Protein AF-A0A554K3A7-F1 (afdb_monomer_lite)

Radius of gyration: 25.29 Å; chains: 1; bounding box: 44×28×72 Å

Secondary structure (DSSP, 8-state):
--EEEE-TTTSTTS--EEEEHHHHHHHHHHHHHHHHHHHHHHHHHHHHHHHHHTT-----SSHHHHHSTT--------

Structure (mmCIF, N/CA/C/O backbone):
data_AF-A0A554K3A7-F1
#
_entry.id   AF-A0A554K3A7-F1
#
loop_
_atom_site.group_PDB
_atom_site.id
_atom_site.type_symbol
_atom_site.label_atom_id
_atom_site.label_alt_id
_atom_site.label_comp_id
_atom_site.label_asym_id
_atom_site.label_entity_id
_atom_site.label_seq_id
_atom_site.pdbx_PDB_ins_code
_atom_site.Cartn_x
_atom_site.Cartn_y
_atom_site.Cartn_z
_atom_site.occupancy
_atom_site.B_iso_or_equiv
_atom_site.auth_seq_id
_atom_site.auth_comp_id
_atom_site.auth_asym_id
_atom_site.auth_atom_id
_atom_site.pdbx_PDB_model_num
ATOM 1 N N . MET A 1 1 ? -22.188 -9.158 21.779 1.00 63.06 1 MET A N 1
ATOM 2 C CA . MET A 1 1 ? -21.738 -7.923 21.102 1.00 63.06 1 MET A CA 1
ATOM 3 C C . MET A 1 1 ? -20.351 -7.593 21.631 1.00 63.06 1 MET A C 1
ATOM 5 O O . MET A 1 1 ? -20.240 -7.350 22.822 1.00 63.06 1 MET A O 1
ATOM 9 N N . ASN A 1 2 ? -19.303 -7.722 20.811 1.00 88.88 2 ASN A N 1
ATOM 10 C CA . ASN A 1 2 ? -17.915 -7.573 21.266 1.00 88.88 2 ASN A CA 1
ATOM 11 C C . ASN A 1 2 ? -17.312 -6.297 20.663 1.00 88.88 2 ASN A C 1
ATOM 13 O O . ASN A 1 2 ? -17.343 -6.114 19.444 1.00 88.88 2 ASN A O 1
ATOM 17 N N . THR A 1 3 ? -16.803 -5.409 21.508 1.00 92.38 3 THR A N 1
ATOM 18 C CA . THR A 1 3 ? -16.350 -4.066 21.123 1.00 92.38 3 THR A CA 1
ATOM 19 C C . THR A 1 3 ? -14.905 -3.848 21.539 1.00 92.38 3 THR A C 1
ATOM 21 O O . THR A 1 3 ? -14.456 -4.373 22.557 1.00 92.38 3 THR A O 1
ATOM 24 N N . ILE A 1 4 ? -14.182 -3.054 20.757 1.00 91.31 4 ILE A N 1
ATOM 25 C CA . ILE A 1 4 ? -12.855 -2.556 21.108 1.00 91.31 4 ILE A CA 1
ATOM 26 C C . ILE A 1 4 ? -13.018 -1.132 21.622 1.00 91.31 4 ILE A C 1
ATOM 28 O O . ILE A 1 4 ? -13.660 -0.294 20.985 1.00 91.31 4 ILE A O 1
ATOM 32 N N . THR A 1 5 ? -12.417 -0.873 22.777 1.00 91.06 5 THR A N 1
ATOM 33 C CA . THR A 1 5 ? -12.436 0.435 23.423 1.00 91.06 5 THR A CA 1
ATOM 34 C C . THR A 1 5 ? -11.029 1.008 23.409 1.00 91.06 5 THR A C 1
ATOM 36 O O . THR A 1 5 ? -10.105 0.388 23.933 1.00 91.06 5 THR A O 1
ATOM 39 N N . ILE A 1 6 ? -10.860 2.192 22.825 1.00 89.88 6 ILE A N 1
ATOM 40 C CA . ILE A 1 6 ? -9.596 2.933 22.811 1.00 89.88 6 ILE A CA 1
ATOM 41 C C . ILE A 1 6 ? -9.693 4.028 23.882 1.00 89.88 6 ILE A C 1
ATOM 43 O O . ILE A 1 6 ? -10.491 4.959 23.727 1.00 89.88 6 ILE A O 1
ATOM 47 N N . PRO A 1 7 ? -8.916 3.936 24.979 1.00 90.81 7 PRO A N 1
ATOM 48 C CA . PRO A 1 7 ? -8.975 4.906 26.066 1.00 90.81 7 PRO A CA 1
ATOM 49 C C . PRO A 1 7 ? -8.580 6.316 25.622 1.00 90.81 7 PRO A C 1
ATOM 51 O O . PRO A 1 7 ? -7.688 6.491 24.791 1.00 90.81 7 PRO A O 1
ATOM 54 N N . LYS A 1 8 ? -9.148 7.329 26.288 1.00 90.44 8 LYS A N 1
ATOM 55 C CA . LYS A 1 8 ? -8.868 8.760 26.051 1.00 90.44 8 LYS A CA 1
ATOM 56 C C . LYS A 1 8 ? -7.379 9.096 25.978 1.00 90.44 8 LYS A C 1
ATOM 58 O O . LYS A 1 8 ? -6.963 9.869 25.129 1.00 90.44 8 LYS A O 1
ATO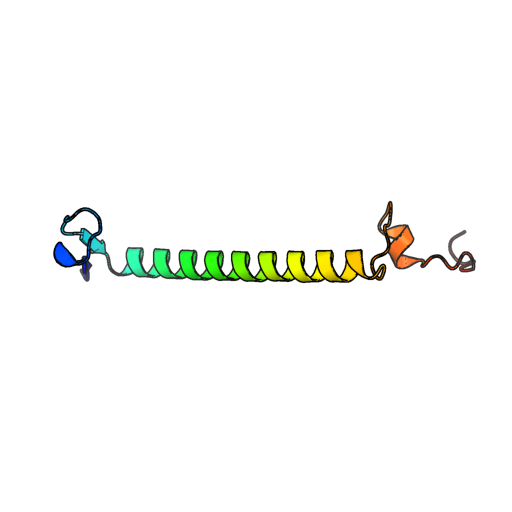M 63 N N . LYS A 1 9 ? -6.572 8.469 26.842 1.00 88.94 9 LYS A N 1
ATOM 64 C CA . LYS A 1 9 ? -5.115 8.674 26.913 1.00 88.94 9 LYS A CA 1
ATOM 65 C C . LYS A 1 9 ? -4.369 8.239 25.644 1.00 88.94 9 LYS A C 1
ATOM 67 O O . LYS A 1 9 ? -3.269 8.715 25.405 1.00 88.94 9 LYS A O 1
ATOM 72 N N . MET A 1 10 ? -4.943 7.323 24.864 1.00 83.94 10 MET A N 1
ATOM 73 C CA . MET A 1 10 ? -4.361 6.803 23.621 1.00 83.94 10 MET A CA 1
ATOM 74 C C . MET A 1 10 ? -4.956 7.463 22.373 1.00 83.94 10 MET A C 1
ATOM 76 O O . MET A 1 10 ? -4.373 7.382 21.293 1.00 83.94 10 MET A O 1
ATOM 80 N N . SER A 1 11 ? -6.115 8.110 22.502 1.00 83.25 11 SER A N 1
ATOM 81 C CA . SER A 1 11 ? -6.731 8.853 21.411 1.00 83.25 11 SER A CA 1
ATOM 82 C C . SER A 1 11 ? -6.026 10.193 21.224 1.00 83.25 11 SER A C 1
ATOM 84 O O . SER A 1 11 ? -5.933 10.990 22.155 1.00 83.25 11 SER A O 1
ATOM 86 N N . ARG A 1 12 ? -5.584 10.489 19.995 1.00 79.44 12 ARG A N 1
ATOM 87 C CA . ARG A 1 12 ? -4.950 11.776 19.645 1.00 79.44 12 ARG A CA 1
ATOM 88 C C . ARG A 1 12 ? -5.810 12.998 19.978 1.00 79.44 12 ARG A C 1
ATOM 90 O O . ARG A 1 12 ? -5.262 14.075 20.169 1.00 79.44 12 ARG A O 1
ATOM 97 N N . LYS A 1 13 ? -7.136 12.839 20.013 1.00 84.00 13 LYS A N 1
ATOM 98 C CA . LYS A 1 13 ? -8.092 13.917 20.304 1.00 84.00 13 LYS A CA 1
ATOM 99 C C . LYS A 1 13 ? -8.606 13.901 21.748 1.00 84.00 13 LYS A C 1
ATOM 101 O O . LYS A 1 13 ? -9.408 14.746 22.111 1.00 84.00 13 LYS A O 1
ATOM 106 N N . GLY A 1 14 ? -8.141 12.961 22.579 1.00 85.50 14 GLY A N 1
ATOM 107 C CA . GLY A 1 14 ? -8.575 12.832 23.974 1.00 85.50 14 GLY A CA 1
ATOM 108 C C . GLY A 1 14 ? -9.948 12.176 24.162 1.00 85.50 14 GLY A C 1
ATOM 109 O O . GLY A 1 14 ? -10.432 12.080 25.291 1.00 85.50 14 GLY A O 1
ATOM 110 N N . ASP A 1 15 ? -10.568 11.691 23.087 1.00 89.38 15 ASP A N 1
ATOM 111 C CA . ASP A 1 15 ? -11.893 11.068 23.120 1.00 89.38 15 ASP A CA 1
ATOM 112 C C . ASP A 1 15 ? -11.834 9.573 23.455 1.00 89.38 15 ASP A C 1
ATOM 114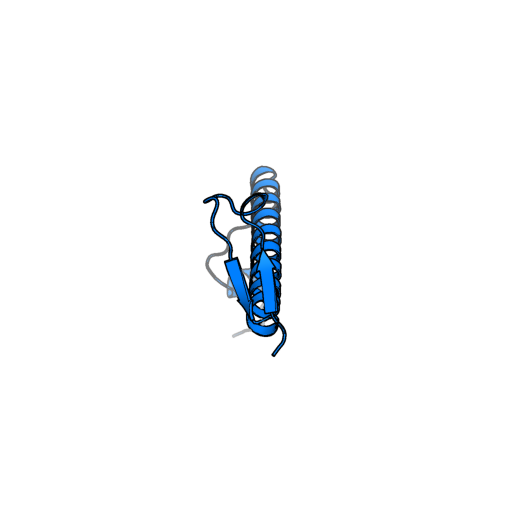 O O . ASP A 1 15 ? -10.870 8.880 23.121 1.00 89.38 15 ASP A O 1
ATOM 118 N N . LEU A 1 16 ? -12.886 9.064 24.104 1.00 91.00 16 LEU A N 1
ATOM 119 C CA . LEU A 1 16 ? -13.081 7.626 24.290 1.00 91.00 16 LEU A CA 1
ATOM 120 C C . LEU A 1 16 ? -13.725 7.086 23.017 1.00 91.00 16 LEU A C 1
ATOM 122 O O . LEU A 1 16 ? -14.846 7.470 22.692 1.00 91.00 16 LEU A O 1
ATOM 126 N N . VAL A 1 17 ? -13.035 6.192 22.318 1.00 90.88 17 VAL A N 1
ATOM 127 C CA . VAL A 1 17 ? -13.554 5.607 21.079 1.00 90.88 17 VAL A CA 1
ATOM 128 C C . VAL A 1 17 ? -14.010 4.183 21.362 1.00 90.88 17 VAL A C 1
ATOM 130 O O . VAL A 1 17 ? -13.247 3.381 21.898 1.00 90.88 17 VAL A O 1
ATOM 133 N N . VAL A 1 18 ? -15.252 3.871 20.997 1.00 92.81 18 VAL A N 1
ATOM 134 C CA . VAL A 1 18 ? -15.835 2.528 21.094 1.00 92.81 18 VAL A CA 1
ATOM 135 C C . VAL A 1 18 ? -16.251 2.107 19.695 1.00 92.81 18 VAL A C 1
ATOM 137 O O . VAL A 1 18 ? -17.044 2.793 19.056 1.00 92.81 18 VAL A O 1
ATOM 140 N N . VAL A 1 19 ? -15.700 0.998 19.209 1.00 93.12 19 VAL A N 1
ATOM 141 C CA . VAL A 1 19 ? -15.945 0.494 17.852 1.00 93.12 19 VAL A CA 1
ATOM 142 C C . VAL A 1 19 ? -16.264 -1.003 17.917 1.00 93.12 19 VAL A C 1
ATOM 144 O O . VAL A 1 19 ? -15.649 -1.725 18.713 1.00 93.12 19 VAL A O 1
ATOM 147 N N . PRO A 1 20 ? -17.212 -1.514 17.111 1.00 95.75 20 PRO A N 1
ATOM 148 C CA . PRO A 1 20 ? -17.434 -2.951 16.988 1.00 95.75 20 PRO A CA 1
ATOM 149 C C . PRO A 1 20 ? -16.159 -3.669 16.537 1.00 95.75 20 PRO A C 1
ATOM 151 O O . PRO A 1 20 ? -15.474 -3.224 15.618 1.00 95.75 20 PRO A O 1
ATOM 154 N N . ARG A 1 21 ? -15.831 -4.806 17.164 1.00 93.00 21 ARG A N 1
ATOM 155 C CA . ARG A 1 21 ? -14.584 -5.528 16.856 1.00 93.00 21 ARG A CA 1
ATOM 156 C C . ARG A 1 21 ? -14.451 -5.851 15.361 1.00 93.00 21 ARG A C 1
ATOM 158 O O . ARG A 1 21 ? -13.372 -5.680 14.808 1.00 93.00 21 ARG A O 1
ATOM 165 N N . ILE A 1 22 ? -15.543 -6.283 14.728 1.00 93.81 22 ILE A N 1
ATOM 166 C CA . ILE A 1 22 ? -15.567 -6.682 13.311 1.00 93.81 22 ILE A CA 1
ATOM 167 C C . ILE A 1 22 ? -15.152 -5.516 12.406 1.00 93.81 22 ILE A C 1
ATOM 169 O O . ILE A 1 22 ? -14.287 -5.682 11.547 1.00 93.81 22 ILE A O 1
ATOM 173 N N . ASP A 1 23 ? -15.704 -4.328 12.646 1.00 92.31 23 ASP A N 1
ATOM 174 C CA . ASP A 1 23 ? -15.421 -3.145 11.831 1.00 92.31 23 ASP A CA 1
ATOM 175 C C . ASP A 1 23 ? -13.966 -2.698 11.987 1.00 92.31 23 ASP A C 1
ATOM 177 O O . ASP A 1 23 ? -13.295 -2.382 11.003 1.00 92.31 23 ASP A O 1
ATOM 181 N N . TYR A 1 24 ? -13.443 -2.740 13.218 1.00 91.81 24 TYR A N 1
ATOM 182 C CA . TYR A 1 24 ? -12.040 -2.432 13.483 1.00 91.81 24 TYR A CA 1
ATOM 183 C C . TYR A 1 24 ? -11.094 -3.399 12.758 1.00 91.81 24 TYR A C 1
ATOM 185 O O . TYR A 1 24 ? -10.148 -2.969 12.101 1.00 91.81 24 TYR A O 1
ATOM 193 N N . GLU A 1 25 ? -11.354 -4.705 12.836 1.00 91.38 25 GLU A N 1
ATOM 194 C CA . GLU A 1 25 ? -10.535 -5.724 12.171 1.00 91.38 25 GLU A CA 1
ATOM 195 C C . GLU A 1 25 ? -10.601 -5.613 10.643 1.00 91.38 25 GLU A C 1
ATOM 197 O O . GLU A 1 25 ? -9.583 -5.777 9.966 1.00 91.38 25 GLU A O 1
ATOM 202 N N . HIS A 1 26 ? -11.770 -5.297 10.081 1.00 92.88 26 HIS A N 1
ATOM 203 C CA . HIS A 1 26 ? -11.923 -5.047 8.648 1.00 92.88 26 HIS A CA 1
ATOM 204 C C . HIS A 1 26 ? -11.118 -3.826 8.197 1.00 92.88 26 HIS A C 1
ATOM 206 O O . HIS A 1 26 ? -10.355 -3.915 7.233 1.00 92.88 26 HIS A O 1
ATOM 212 N N . MET A 1 27 ? -11.221 -2.713 8.924 1.00 90.88 27 MET A N 1
ATOM 213 C CA . MET A 1 27 ? -10.433 -1.509 8.653 1.00 90.88 27 MET A CA 1
ATOM 214 C C . MET A 1 27 ? -8.927 -1.781 8.757 1.00 90.88 27 MET A C 1
ATOM 216 O O . MET A 1 27 ? -8.158 -1.294 7.929 1.00 90.88 27 MET A O 1
ATOM 220 N N . LEU A 1 28 ? -8.499 -2.603 9.721 1.00 91.06 28 LEU A N 1
ATOM 221 C CA . LEU A 1 28 ? -7.096 -2.980 9.892 1.00 91.06 28 LEU A CA 1
ATOM 222 C C . LEU A 1 28 ? -6.563 -3.803 8.708 1.00 91.06 28 LEU A C 1
ATOM 224 O O . LEU A 1 28 ? -5.439 -3.588 8.263 1.00 91.06 28 LEU A O 1
ATOM 228 N N . LYS A 1 29 ? -7.362 -4.727 8.161 1.00 91.88 29 LYS A N 1
ATOM 229 C CA . LYS A 1 29 ? -6.973 -5.495 6.964 1.00 91.88 29 LYS A CA 1
ATOM 230 C C . LYS A 1 29 ? -6.824 -4.595 5.739 1.00 91.88 29 LYS A C 1
ATOM 232 O O . LYS A 1 29 ? -5.872 -4.753 4.978 1.00 91.88 29 LYS A O 1
ATOM 237 N N . ILE A 1 30 ? -7.745 -3.647 5.561 1.00 91.19 30 ILE A N 1
ATOM 238 C CA . ILE A 1 30 ? -7.701 -2.687 4.451 1.00 91.19 30 ILE A CA 1
ATOM 239 C C . ILE A 1 30 ? -6.459 -1.799 4.572 1.00 91.19 30 ILE A C 1
ATOM 241 O O . ILE A 1 30 ? -5.716 -1.663 3.603 1.00 91.19 30 ILE A O 1
ATOM 245 N N . SER A 1 31 ? -6.182 -1.252 5.759 1.00 89.50 31 SER A N 1
ATOM 246 C CA . SER A 1 31 ? -5.015 -0.387 5.960 1.00 89.50 31 SER A CA 1
ATOM 247 C C . SER A 1 31 ? -3.697 -1.127 5.737 1.00 89.50 31 SER A C 1
ATOM 249 O O . SER A 1 31 ? -2.804 -0.599 5.083 1.00 89.50 31 SER A O 1
ATOM 251 N N . GLN A 1 32 ? -3.580 -2.375 6.200 1.00 87.69 32 GLN A N 1
ATOM 252 C CA . GLN A 1 32 ? -2.397 -3.203 5.951 1.00 87.69 32 GLN A CA 1
ATOM 253 C C . GLN A 1 32 ? -2.184 -3.496 4.466 1.00 87.69 32 GLN A C 1
ATOM 255 O O . GLN A 1 32 ? -1.038 -3.534 4.019 1.00 87.69 32 GLN A O 1
ATOM 260 N N . ARG A 1 33 ? -3.263 -3.711 3.706 1.00 85.19 33 ARG A N 1
ATOM 261 C CA . ARG A 1 33 ? -3.187 -3.912 2.257 1.00 85.19 33 ARG A CA 1
ATOM 262 C C . ARG A 1 33 ? -2.685 -2.652 1.554 1.00 85.19 33 ARG A C 1
ATOM 264 O O . ARG A 1 33 ? -1.715 -2.745 0.814 1.00 85.19 33 ARG A O 1
ATOM 271 N N . LEU A 1 34 ? -3.275 -1.495 1.852 1.00 84.75 34 LEU A N 1
ATOM 272 C CA . LEU A 1 34 ? -2.863 -0.214 1.268 1.00 84.75 34 LEU A CA 1
ATOM 273 C C . LEU A 1 34 ? -1.400 0.119 1.598 1.00 84.75 34 LEU A C 1
ATOM 275 O O . LEU A 1 34 ? -0.633 0.457 0.708 1.00 84.75 34 LEU A O 1
ATOM 279 N N . LEU A 1 35 ? -0.973 -0.082 2.850 1.00 85.38 35 LEU A N 1
ATOM 280 C CA . LEU A 1 35 ? 0.422 0.130 3.264 1.00 85.38 35 LEU A CA 1
ATOM 281 C C . LEU A 1 35 ? 1.418 -0.794 2.548 1.00 85.38 35 LEU A C 1
ATOM 283 O O . LEU A 1 35 ? 2.590 -0.447 2.411 1.00 85.38 35 LEU A O 1
ATOM 287 N N . ARG A 1 36 ? 0.997 -2.000 2.150 1.00 81.88 36 ARG A N 1
ATOM 288 C CA . ARG A 1 36 ? 1.827 -2.895 1.329 1.00 81.88 36 ARG A CA 1
ATOM 289 C C . ARG A 1 36 ? 1.887 -2.406 -0.115 1.00 81.88 36 ARG A C 1
ATOM 291 O O . ARG A 1 36 ? 2.983 -2.293 -0.645 1.00 81.88 36 ARG A O 1
ATOM 298 N N . GLU A 1 37 ? 0.746 -2.048 -0.700 1.00 80.69 37 GLU A N 1
ATOM 299 C CA . GLU A 1 37 ? 0.665 -1.496 -2.061 1.00 80.69 37 GLU A CA 1
ATOM 300 C C . GLU A 1 37 ? 1.508 -0.209 -2.207 1.00 80.69 37 GLU A C 1
ATOM 302 O O . GLU A 1 37 ? 2.207 -0.038 -3.208 1.00 80.69 37 GLU A O 1
ATOM 307 N N . GLU A 1 38 ? 1.529 0.658 -1.187 1.00 81.88 38 GLU A N 1
ATOM 308 C CA . GLU A 1 38 ? 2.408 1.838 -1.138 1.00 81.88 38 GLU A CA 1
ATOM 309 C C . GLU A 1 38 ? 3.894 1.453 -1.170 1.00 81.88 38 GLU A C 1
ATOM 311 O O . GLU A 1 38 ? 4.657 2.006 -1.961 1.00 81.88 38 GLU A O 1
ATOM 316 N N . LYS A 1 39 ? 4.311 0.464 -0.366 1.00 87.12 39 LYS A N 1
ATOM 317 C CA . LYS A 1 39 ? 5.708 -0.006 -0.345 1.00 87.12 39 LYS A CA 1
ATOM 318 C C . LYS A 1 39 ? 6.143 -0.602 -1.679 1.00 87.12 39 LYS A C 1
ATOM 320 O O . LYS A 1 39 ? 7.246 -0.303 -2.134 1.00 87.12 39 LYS A O 1
ATOM 325 N N . ASP A 1 40 ? 5.288 -1.413 -2.296 1.00 88.62 40 ASP A N 1
ATOM 326 C CA . ASP A 1 40 ? 5.570 -2.031 -3.593 1.00 88.62 40 ASP A CA 1
ATOM 327 C C . ASP A 1 40 ? 5.708 -0.956 -4.684 1.00 88.62 40 ASP A C 1
ATOM 329 O O . ASP A 1 40 ? 6.596 -1.024 -5.536 1.00 88.62 40 ASP A O 1
ATOM 333 N N . THR A 1 41 ? 4.873 0.086 -4.621 1.00 90.62 41 THR A N 1
ATOM 334 C CA . THR A 1 41 ? 4.936 1.232 -5.539 1.00 90.62 41 THR A CA 1
ATOM 335 C C . THR A 1 41 ? 6.231 2.023 -5.358 1.00 90.62 41 THR A C 1
ATOM 337 O O . THR A 1 41 ? 6.920 2.315 -6.339 1.00 90.62 41 THR A O 1
ATOM 340 N N . ASP A 1 42 ? 6.609 2.324 -4.114 1.00 90.62 42 ASP A N 1
ATOM 341 C CA . ASP A 1 42 ? 7.863 3.010 -3.796 1.00 90.62 42 ASP A CA 1
ATOM 342 C C . ASP A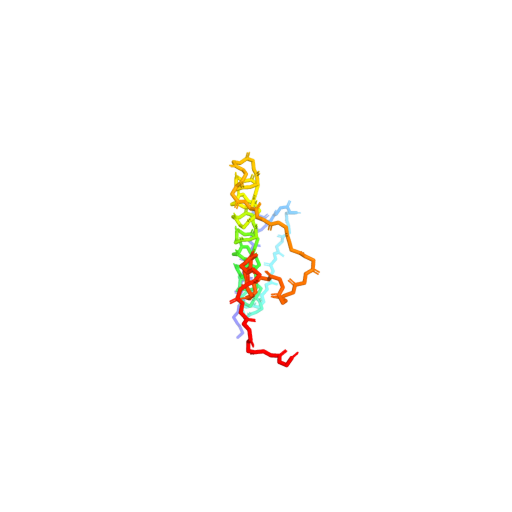 1 42 ? 9.084 2.218 -4.282 1.00 90.62 42 ASP A C 1
ATOM 344 O O . ASP A 1 42 ? 10.040 2.790 -4.816 1.00 90.62 42 ASP A O 1
ATOM 348 N N . GLU A 1 43 ? 9.070 0.894 -4.119 1.00 94.50 43 GLU A N 1
ATOM 349 C CA . GLU A 1 43 ? 10.132 0.022 -4.615 1.00 94.50 43 GLU A CA 1
ATOM 350 C C . GLU A 1 43 ? 10.199 0.029 -6.145 1.00 94.50 43 GLU A C 1
ATOM 352 O O . GLU A 1 43 ? 11.282 0.228 -6.706 1.00 94.50 43 GLU A O 1
ATOM 357 N N . ALA A 1 44 ? 9.057 -0.096 -6.826 1.00 94.06 44 ALA A N 1
ATOM 358 C CA . ALA A 1 44 ? 8.986 -0.035 -8.282 1.00 94.06 44 ALA A CA 1
ATOM 359 C C . ALA A 1 44 ? 9.548 1.290 -8.828 1.00 94.06 44 ALA A C 1
ATOM 361 O O . ALA A 1 44 ? 10.338 1.281 -9.779 1.00 94.06 44 ALA A O 1
ATOM 362 N N . ILE A 1 45 ? 9.223 2.422 -8.193 1.00 94.38 45 ILE A N 1
ATOM 363 C CA . ILE A 1 45 ? 9.770 3.741 -8.548 1.00 94.38 45 ILE A CA 1
ATOM 364 C C . ILE A 1 45 ? 11.287 3.769 -8.341 1.00 94.38 45 ILE A C 1
ATOM 366 O O . ILE A 1 45 ? 12.024 4.171 -9.244 1.00 94.38 45 ILE A O 1
ATOM 370 N N . ARG A 1 46 ? 11.786 3.297 -7.191 1.00 95.38 46 ARG A N 1
ATOM 371 C CA . ARG A 1 46 ? 13.232 3.262 -6.900 1.00 95.38 46 ARG A CA 1
ATOM 372 C C . ARG A 1 46 ? 14.005 2.430 -7.916 1.00 95.38 46 ARG A C 1
ATOM 374 O O . ARG A 1 46 ? 15.090 2.839 -8.339 1.00 95.38 46 ARG A O 1
ATOM 381 N N . VAL A 1 47 ? 13.477 1.267 -8.297 1.00 95.88 47 VAL A N 1
ATOM 382 C CA . VAL A 1 47 ? 14.082 0.405 -9.320 1.00 95.88 47 VAL A CA 1
ATOM 383 C C . VAL A 1 47 ? 14.075 1.116 -10.670 1.00 95.88 47 VAL A C 1
ATOM 385 O O . VAL A 1 47 ? 15.132 1.230 -11.291 1.00 95.88 47 VAL A O 1
ATOM 388 N N . PHE A 1 48 ? 12.935 1.671 -11.089 1.00 94.19 48 PHE A N 1
ATOM 389 C CA . PHE A 1 48 ? 12.820 2.413 -12.345 1.00 94.19 48 PHE A CA 1
ATOM 390 C C . PHE A 1 48 ? 13.822 3.569 -12.425 1.00 94.19 48 PHE A C 1
ATOM 392 O O . PHE A 1 48 ? 14.553 3.694 -13.407 1.00 94.19 48 PHE A O 1
ATOM 399 N N . GLU A 1 49 ? 13.912 4.406 -11.392 1.00 95.19 49 GLU A N 1
ATOM 400 C CA . GLU A 1 49 ? 14.840 5.536 -11.375 1.00 95.19 49 GLU A CA 1
ATOM 401 C C . GLU A 1 49 ? 16.301 5.092 -11.421 1.00 95.19 49 GLU A C 1
ATOM 403 O O . GLU A 1 49 ? 17.105 5.686 -12.146 1.00 95.19 49 GLU A O 1
ATOM 408 N N . ARG A 1 50 ? 16.653 4.039 -10.675 1.00 95.75 50 ARG A N 1
ATOM 409 C CA . ARG A 1 50 ? 18.000 3.461 -10.685 1.00 95.75 50 ARG A CA 1
ATOM 410 C C . ARG A 1 50 ? 18.361 2.964 -12.080 1.00 95.75 50 ARG A C 1
ATOM 412 O O . ARG A 1 50 ? 19.403 3.347 -12.606 1.00 95.75 50 ARG A O 1
ATOM 419 N N . GLU A 1 51 ? 17.501 2.150 -12.687 1.00 95.19 51 GLU A N 1
ATOM 420 C CA . GLU A 1 51 ? 17.739 1.564 -14.008 1.00 95.19 51 GLU A CA 1
ATOM 421 C C . GLU A 1 51 ? 17.741 2.615 -15.124 1.00 95.19 51 GLU A C 1
ATOM 423 O O . GLU A 1 51 ? 18.515 2.514 -16.081 1.00 95.19 51 GLU A O 1
ATOM 428 N N . ARG A 1 52 ? 16.924 3.665 -14.981 1.00 92.19 52 ARG A N 1
ATOM 429 C CA . ARG A 1 52 ? 16.922 4.826 -15.873 1.00 92.19 52 ARG A CA 1
ATOM 430 C C . ARG A 1 52 ? 18.251 5.574 -15.816 1.00 92.19 52 ARG A C 1
ATOM 432 O O . ARG A 1 52 ? 18.782 5.917 -16.868 1.00 92.19 52 ARG A O 1
ATOM 439 N N . LYS A 1 53 ? 18.786 5.829 -14.616 1.00 92.19 53 LYS A N 1
ATOM 440 C CA . LYS A 1 53 ? 20.056 6.555 -14.421 1.00 92.19 53 LYS A CA 1
ATOM 441 C C . LYS A 1 53 ? 21.249 5.816 -15.026 1.00 92.19 53 LYS A C 1
ATOM 443 O O . LYS A 1 53 ? 22.104 6.455 -15.623 1.00 92.19 53 LYS A O 1
ATOM 448 N N . ILE A 1 54 ? 21.284 4.488 -14.918 1.00 94.06 54 ILE A N 1
ATOM 449 C CA . ILE A 1 54 ? 22.359 3.656 -15.491 1.00 94.06 54 ILE A CA 1
ATOM 450 C C . ILE A 1 54 ? 22.155 3.334 -16.983 1.00 94.06 54 ILE A C 1
ATOM 452 O O . ILE A 1 54 ? 22.929 2.572 -17.552 1.00 94.06 54 ILE A O 1
ATOM 456 N N . GLY A 1 55 ? 21.104 3.866 -17.620 1.00 89.94 55 GLY A N 1
ATOM 457 C CA . GLY A 1 55 ? 20.839 3.670 -19.049 1.00 89.94 55 GLY A CA 1
ATOM 458 C C . GLY A 1 55 ? 20.370 2.263 -19.441 1.00 89.94 55 GLY A C 1
ATOM 459 O O . GLY A 1 55 ? 20.383 1.926 -20.622 1.00 89.94 55 GLY A O 1
ATOM 460 N N . LYS A 1 56 ? 19.941 1.435 -18.478 1.00 91.81 56 LYS A N 1
ATOM 461 C CA . LYS A 1 56 ? 19.474 0.059 -18.728 1.00 91.81 56 LYS A CA 1
ATOM 462 C C . LYS A 1 56 ? 18.089 0.026 -19.388 1.00 91.81 56 LYS A C 1
ATOM 464 O O . LYS A 1 56 ? 17.794 -0.887 -20.158 1.00 91.81 56 LYS A O 1
ATOM 469 N N . LEU A 1 57 ? 17.242 1.016 -19.101 1.00 89.00 57 LEU A N 1
ATOM 470 C CA . LEU A 1 57 ? 15.872 1.071 -19.614 1.00 89.00 57 LEU A CA 1
ATOM 471 C C . LEU A 1 57 ? 15.812 1.516 -21.079 1.00 89.00 57 LEU A C 1
ATOM 473 O O . LEU A 1 57 ? 16.414 2.515 -21.470 1.00 89.00 57 LEU A O 1
ATOM 477 N N . LYS A 1 58 ? 14.995 0.819 -21.874 1.00 84.31 58 LYS A N 1
ATOM 478 C CA . LYS A 1 58 ? 14.674 1.187 -23.259 1.00 84.31 58 LYS A CA 1
ATOM 479 C C . LYS A 1 58 ? 13.253 1.737 -23.326 1.00 84.31 58 LYS A C 1
ATOM 481 O O . LYS A 1 58 ? 12.348 1.206 -22.690 1.00 84.31 58 LYS A O 1
ATOM 486 N N . ARG A 1 59 ? 13.052 2.801 -24.104 1.00 83.62 59 ARG A N 1
ATOM 487 C CA . ARG A 1 59 ? 11.711 3.319 -24.409 1.00 83.62 59 ARG A CA 1
ATOM 488 C C . ARG A 1 59 ? 11.151 2.596 -25.623 1.00 83.62 59 ARG A C 1
ATOM 490 O O . ARG A 1 59 ? 11.868 2.400 -26.602 1.00 83.62 59 ARG A O 1
ATOM 497 N N . SER A 1 60 ? 9.874 2.257 -25.543 1.00 85.81 60 SER A N 1
ATOM 498 C CA . SER A 1 60 ? 9.116 1.658 -26.628 1.00 85.81 60 SER A CA 1
ATOM 499 C C . SER A 1 60 ? 7.869 2.489 -26.902 1.00 85.81 60 SER A C 1
ATOM 501 O O . SER A 1 60 ? 7.257 2.995 -25.963 1.00 85.81 60 SER A O 1
ATOM 503 N N . SER A 1 61 ? 7.514 2.643 -28.173 1.00 84.81 61 SER A N 1
ATOM 504 C CA . SER A 1 61 ? 6.292 3.321 -28.623 1.00 84.81 61 SER A CA 1
ATOM 505 C C . SER A 1 61 ? 5.082 2.394 -28.651 1.00 84.81 61 SER A C 1
ATOM 507 O O . SER A 1 61 ? 3.949 2.863 -28.614 1.00 84.81 61 SER A O 1
ATOM 509 N N . SER A 1 62 ? 5.312 1.084 -28.725 1.00 85.69 62 SER A N 1
ATOM 510 C CA . SER A 1 62 ? 4.254 0.088 -28.821 1.00 85.69 62 SER A CA 1
ATOM 511 C C . SER A 1 62 ? 4.657 -1.225 -28.156 1.00 85.69 62 SER A C 1
ATOM 513 O O . SER A 1 62 ? 5.831 -1.476 -27.875 1.00 85.69 62 SER A O 1
ATOM 515 N N . PHE A 1 63 ? 3.672 -2.086 -27.907 1.00 81.44 63 PHE A N 1
ATOM 516 C CA . PHE A 1 63 ? 3.924 -3.436 -27.406 1.00 81.44 63 PHE A CA 1
ATOM 517 C C . PHE A 1 63 ? 4.595 -4.325 -28.469 1.00 81.44 63 PHE A C 1
ATOM 519 O O . PHE A 1 63 ? 5.422 -5.170 -28.138 1.00 81.44 63 PHE A O 1
ATOM 526 N N . TYR A 1 64 ? 4.300 -4.083 -29.752 1.00 83.25 64 TYR A N 1
ATOM 527 C CA . TYR A 1 64 ? 4.915 -4.785 -30.883 1.00 83.25 64 TYR A CA 1
ATOM 528 C C . TYR A 1 64 ? 6.439 -4.603 -30.909 1.00 83.25 64 TYR A C 1
ATOM 530 O O . TYR A 1 64 ? 7.181 -5.576 -31.018 1.00 83.25 64 TYR A O 1
ATOM 538 N N . ASP A 1 65 ? 6.909 -3.375 -30.686 1.00 81.38 65 ASP A N 1
ATOM 539 C CA . ASP A 1 65 ? 8.338 -3.037 -30.628 1.00 81.38 65 ASP A CA 1
ATOM 540 C C . ASP A 1 65 ? 9.088 -3.761 -29.487 1.00 81.38 65 ASP A C 1
ATOM 542 O O . ASP A 1 65 ? 10.304 -3.948 -29.556 1.00 81.38 65 ASP A O 1
ATOM 546 N N . ILE A 1 66 ? 8.373 -4.164 -28.428 1.00 81.69 66 ILE A N 1
ATOM 547 C CA . ILE A 1 66 ? 8.931 -4.930 -27.303 1.00 81.69 66 ILE A CA 1
ATOM 548 C C . ILE A 1 66 ? 9.064 -6.406 -27.688 1.00 81.69 66 ILE A C 1
ATOM 550 O O . ILE A 1 66 ? 10.086 -7.021 -27.392 1.00 81.69 66 ILE A O 1
ATOM 554 N N . LEU A 1 67 ? 8.047 -6.964 -28.353 1.00 80.06 67 LEU A N 1
ATOM 555 C CA . LEU A 1 67 ? 7.977 -8.385 -28.702 1.00 80.06 67 LEU A CA 1
ATOM 556 C C . LEU A 1 67 ? 8.930 -8.780 -29.829 1.00 80.06 67 LEU A C 1
ATOM 558 O O . LEU A 1 67 ? 9.534 -9.846 -29.773 1.00 80.06 67 LEU A O 1
ATOM 562 N N . VAL A 1 68 ? 9.061 -7.937 -30.851 1.00 74.06 68 VAL A N 1
ATOM 563 C CA . VAL A 1 68 ? 9.881 -8.251 -32.033 1.00 74.06 68 VAL A CA 1
ATOM 564 C C . VAL A 1 68 ? 11.371 -8.060 -31.740 1.00 74.06 68 VAL A C 1
ATOM 566 O O . VAL A 1 68 ? 12.223 -8.611 -32.432 1.00 74.06 68 VAL A O 1
ATOM 569 N N . GLY A 1 69 ? 11.709 -7.310 -30.683 1.00 63.44 69 GLY A N 1
ATOM 570 C CA . GLY A 1 69 ? 13.057 -6.795 -30.491 1.00 63.44 69 GLY A CA 1
ATOM 571 C C . GLY A 1 69 ? 13.448 -5.879 -31.658 1.00 63.44 69 GLY A C 1
ATOM 572 O O . GLY A 1 69 ? 12.884 -5.910 -32.746 1.00 63.44 69 GLY A O 1
ATOM 573 N N . ARG A 1 70 ? 14.454 -5.025 -31.483 1.00 55.34 70 ARG A N 1
ATOM 574 C CA . ARG A 1 70 ? 14.989 -4.232 -32.609 1.00 55.34 70 ARG A CA 1
ATOM 575 C C . ARG A 1 70 ? 15.765 -5.081 -33.634 1.00 55.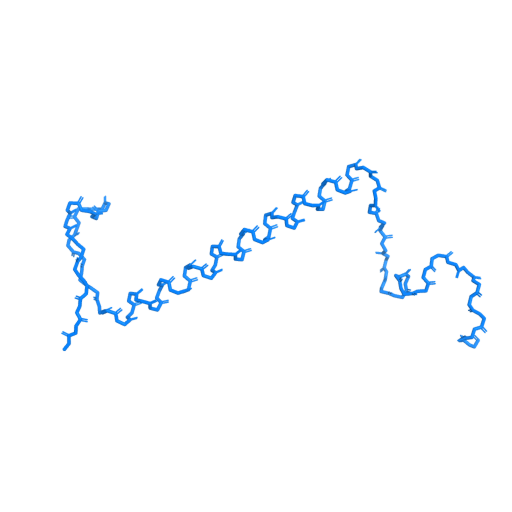34 70 ARG A C 1
ATOM 577 O O . ARG A 1 70 ? 16.574 -4.523 -34.371 1.00 55.34 70 ARG A O 1
ATOM 584 N N . ASP A 1 71 ? 15.545 -6.392 -33.689 1.00 54.81 71 ASP A N 1
ATOM 585 C CA . ASP A 1 71 ? 16.071 -7.235 -34.752 1.00 54.81 71 ASP A CA 1
ATOM 586 C C . ASP A 1 71 ? 15.104 -7.165 -35.936 1.00 54.81 71 ASP A C 1
ATOM 588 O O . ASP A 1 71 ? 14.045 -7.789 -35.967 1.00 54.81 71 ASP A O 1
ATOM 592 N N . LYS A 1 72 ? 15.455 -6.341 -36.927 1.00 53.78 72 LYS A N 1
ATOM 593 C CA . LYS A 1 72 ? 14.713 -6.183 -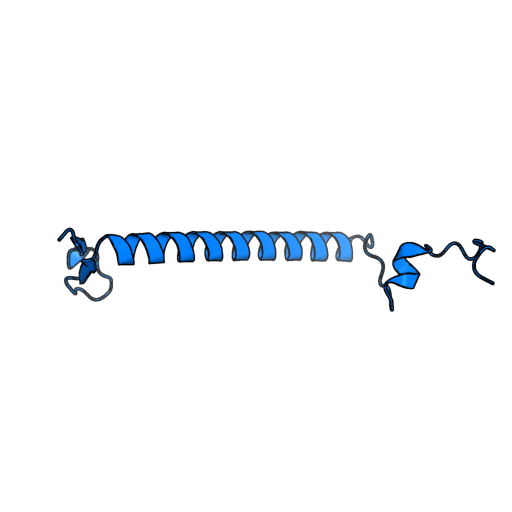38.190 1.00 53.78 72 LYS A CA 1
ATOM 594 C C . LYS A 1 72 ? 14.868 -7.411 -39.108 1.00 53.78 72 LYS A C 1
ATOM 596 O O . LYS A 1 72 ? 15.018 -7.260 -40.316 1.00 53.78 72 LYS A O 1
ATOM 601 N N . SER A 1 73 ? 14.901 -8.615 -38.546 1.00 51.56 73 SER A N 1
ATOM 602 C CA . SER A 1 73 ? 15.293 -9.854 -39.225 1.00 51.56 73 SER A CA 1
ATOM 603 C C . SER A 1 73 ? 14.291 -10.997 -39.039 1.00 51.56 73 SER A C 1
ATOM 605 O O . SER A 1 73 ? 14.647 -12.149 -39.260 1.00 51.56 73 SER A O 1
ATOM 607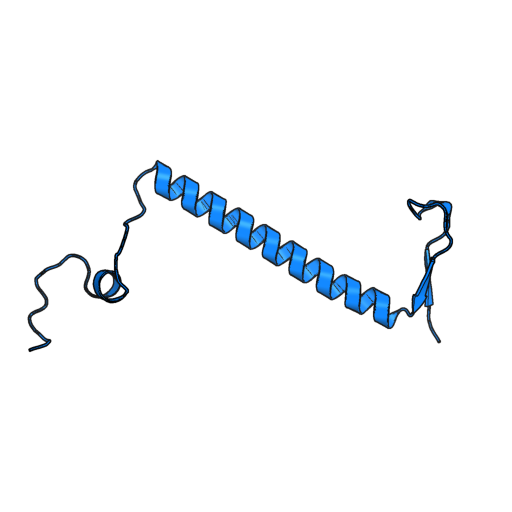 N N . LEU A 1 74 ? 13.030 -10.714 -38.686 1.00 50.91 74 LEU A N 1
ATOM 608 C CA . LEU A 1 74 ? 11.969 -11.729 -38.623 1.00 50.91 74 LEU A CA 1
ATOM 609 C C . LEU A 1 74 ? 11.089 -11.681 -39.895 1.00 50.91 74 LEU A C 1
ATOM 611 O O . LEU A 1 74 ? 10.189 -10.847 -39.976 1.00 50.91 74 LEU A O 1
ATOM 615 N N . PRO A 1 75 ? 11.333 -12.556 -40.895 1.00 53.09 75 PRO A N 1
ATOM 616 C CA . PRO A 1 75 ? 10.684 -12.533 -42.212 1.00 53.09 75 PRO A CA 1
ATOM 617 C C . PRO A 1 75 ? 9.315 -13.235 -42.269 1.00 53.09 75 PRO A C 1
ATOM 619 O O . PRO A 1 75 ? 8.818 -13.521 -43.354 1.00 53.09 75 PRO A O 1
ATOM 622 N N . TYR A 1 76 ? 8.691 -13.550 -41.134 1.00 57.47 76 TYR A N 1
ATOM 623 C CA . TYR A 1 76 ? 7.478 -14.379 -41.099 1.00 57.47 76 TYR A CA 1
ATOM 624 C C . TYR A 1 76 ? 6.303 -13.633 -40.476 1.00 57.47 76 TYR A C 1
ATOM 626 O O . TYR A 1 76 ? 5.811 -14.025 -39.430 1.00 57.47 76 TYR A O 1
ATOM 634 N N . LEU A 1 77 ? 5.853 -12.557 -41.120 1.00 54.44 77 LEU A N 1
ATOM 635 C CA . LEU A 1 77 ? 4.494 -12.015 -40.991 1.00 54.44 77 LEU A CA 1
ATOM 636 C C . LEU A 1 77 ? 4.214 -11.128 -42.224 1.00 54.44 77 LEU A C 1
ATOM 638 O O . LEU A 1 77 ? 4.166 -9.911 -42.116 1.00 54.44 77 LEU A O 1
ATOM 642 N N . ARG A 1 78 ? 4.047 -11.808 -43.371 1.00 46.22 78 ARG A N 1
ATOM 643 C CA . ARG A 1 78 ? 3.623 -11.334 -44.709 1.00 46.22 78 ARG A CA 1
ATOM 644 C C . ARG A 1 78 ? 4.414 -10.199 -45.362 1.00 46.22 78 ARG A C 1
ATOM 646 O O . ARG A 1 78 ? 4.237 -9.027 -44.980 1.00 46.22 78 ARG A O 1
#

pLDDT: mean 84.11, std 12.79, range [46.22, 95.88]

Sequence (78 aa):
MNTITIPKKMSRKGDLVVVPRIDYEHMLKISQRLLREEKDTDEAIRVFERERKIGKLKRSSSFYDILVGRDKSLPYLR

Foldseek 3Di:
DDWDWDALVRDPVSDIDIGRPVVVVVVVVVVVVVVVVVVVVVVVVVVVVVCVVVVNDDDDPDPVCVVVPPPPPDPPDD